Protein AF-A0A2S0UG23-F1 (afdb_monomer_lite)

Radius of gyration: 34.17 Å; chains: 1; bounding box: 35×102×98 Å

Secondary structure (DSSP, 8-state):
----------------PPPPHHHHHHHHHHHHHHHHHHHHHHHHTT-EEEETTEEEEHHHHHHHHHHHHHHHHHHHH-SSHHHHHHHHH---HHHHHHHHHHHHT--EEETTEEEPPPP-HHHHHHHHHHHHT---HHHHHHHHHHHHHHHHHHHH---HHHHHHHHHHTT----PPPP-

Structure (mmCIF, N/CA/C/O backbone):
data_AF-A0A2S0UG23-F1
#
_entry.id   AF-A0A2S0UG23-F1
#
loop_
_atom_site.group_PDB
_atom_site.id
_atom_site.type_symbol
_atom_site.label_atom_id
_atom_site.label_alt_id
_atom_site.label_comp_id
_atom_site.label_asym_id
_atom_site.label_entity_id
_atom_site.label_seq_id
_atom_site.pdbx_PDB_ins_code
_atom_site.Cartn_x
_atom_site.Cartn_y
_atom_site.Cartn_z
_atom_site.occupancy
_atom_site.B_iso_or_equiv
_atom_site.auth_seq_id
_atom_site.auth_comp_id
_atom_site.auth_asym_id
_atom_site.auth_atom_id
_atom_site.pdbx_PDB_model_num
ATOM 1 N N . MET A 1 1 ? -10.805 82.484 -84.344 1.00 37.50 1 MET A N 1
ATOM 2 C CA . MET A 1 1 ? -11.145 83.721 -83.612 1.00 37.50 1 MET A CA 1
ATOM 3 C C . MET A 1 1 ? -11.345 83.380 -82.138 1.00 37.50 1 MET A C 1
ATOM 5 O O . MET A 1 1 ? -12.128 82.493 -81.856 1.00 37.50 1 MET A O 1
ATOM 9 N N . VAL A 1 2 ? -10.531 84.026 -81.294 1.00 43.53 2 VAL A N 1
ATOM 10 C CA . VAL A 1 2 ? -10.588 84.397 -79.854 1.00 43.53 2 VAL A CA 1
ATOM 11 C C . VAL A 1 2 ? -11.448 83.624 -78.823 1.00 43.53 2 VAL A C 1
ATOM 13 O O . VAL A 1 2 ? -12.619 83.350 -79.046 1.00 43.53 2 VAL A O 1
ATOM 16 N N . ALA A 1 3 ? -10.848 83.529 -77.620 1.00 39.12 3 ALA A N 1
ATOM 17 C CA . ALA A 1 3 ? -11.392 83.322 -76.262 1.00 39.12 3 ALA A CA 1
ATOM 18 C C . ALA A 1 3 ? -11.469 81.859 -75.786 1.00 39.12 3 ALA A C 1
ATOM 20 O O . ALA A 1 3 ? -11.924 80.987 -76.503 1.00 39.12 3 ALA A O 1
ATOM 21 N N . GLY A 1 4 ? -11.060 81.494 -74.572 1.00 35.97 4 GLY A N 1
ATOM 22 C CA . GLY A 1 4 ? -10.598 82.256 -73.418 1.00 35.97 4 GLY A CA 1
ATOM 23 C C . GLY A 1 4 ? -10.419 81.281 -72.247 1.00 35.97 4 GLY A C 1
ATOM 24 O O . GLY A 1 4 ? -11.131 80.284 -72.142 1.00 35.97 4 GLY A O 1
ATOM 25 N N . ALA A 1 5 ? -9.439 81.549 -71.389 1.00 48.81 5 ALA A N 1
ATOM 26 C CA . ALA A 1 5 ? -9.179 80.778 -70.181 1.00 48.81 5 ALA A CA 1
ATOM 27 C C . ALA A 1 5 ? -10.335 80.898 -69.173 1.00 48.81 5 ALA A C 1
ATOM 29 O O . ALA A 1 5 ? -10.818 82.001 -68.921 1.00 48.81 5 ALA A O 1
ATOM 30 N N . LYS A 1 6 ? -10.700 79.792 -68.513 1.00 46.09 6 LYS A N 1
ATOM 31 C CA . LYS A 1 6 ? -11.277 79.822 -67.163 1.00 46.09 6 LYS A CA 1
ATOM 32 C C . LYS A 1 6 ? -10.711 78.672 -66.341 1.00 46.09 6 LYS A C 1
ATOM 34 O O . LYS A 1 6 ? -10.940 77.505 -66.640 1.00 46.09 6 LYS A O 1
ATOM 39 N N . GLY A 1 7 ? -9.951 79.041 -65.314 1.00 44.19 7 GLY A N 1
ATOM 40 C CA . GLY A 1 7 ? -9.550 78.136 -64.251 1.00 44.19 7 GLY A CA 1
ATOM 41 C C . GLY A 1 7 ? -10.741 77.742 -63.380 1.00 44.19 7 GLY A C 1
ATOM 42 O O . GLY A 1 7 ? -11.703 78.497 -63.234 1.00 44.19 7 GLY A O 1
ATOM 43 N N . ALA A 1 8 ? -10.635 76.569 -62.768 1.00 46.31 8 ALA A N 1
ATOM 44 C CA . ALA A 1 8 ? -11.415 76.192 -61.602 1.00 46.31 8 ALA A CA 1
ATOM 45 C C . ALA A 1 8 ? -10.457 75.605 -60.562 1.00 46.31 8 ALA A C 1
ATOM 47 O O . ALA A 1 8 ? -9.593 74.786 -60.876 1.00 46.31 8 ALA A O 1
ATOM 48 N N . LEU A 1 9 ? -10.589 76.112 -59.339 1.00 45.25 9 LEU A N 1
ATOM 49 C CA . LEU A 1 9 ? -9.734 75.849 -58.195 1.00 45.25 9 LEU A CA 1
ATOM 50 C C . LEU A 1 9 ? -9.718 74.362 -57.807 1.00 45.25 9 LEU A C 1
ATOM 52 O O . LEU A 1 9 ? -10.754 73.706 -57.704 1.00 45.25 9 LEU A O 1
ATOM 56 N N . SER A 1 10 ? -8.509 73.890 -57.509 1.00 42.16 10 SER A N 1
ATOM 57 C CA . SER A 1 10 ? -8.207 72.668 -56.767 1.00 42.16 10 SER A CA 1
ATOM 58 C C . SER A 1 10 ? -8.986 72.619 -55.445 1.00 42.16 10 SER A C 1
ATOM 60 O O . SER A 1 10 ? -8.821 73.489 -54.590 1.00 42.16 10 SER A O 1
ATOM 62 N N . LYS A 1 11 ? -9.815 71.584 -55.256 1.00 52.59 11 LYS A N 1
ATOM 63 C CA . LYS A 1 11 ? -10.231 71.150 -53.917 1.00 52.59 11 LYS A CA 1
ATOM 64 C C . LYS A 1 11 ? -9.081 70.330 -53.343 1.00 52.59 11 LYS A C 1
ATOM 66 O O . LYS A 1 11 ? -8.855 69.198 -53.768 1.00 52.59 11 LYS A O 1
ATOM 71 N N . THR A 1 12 ? -8.347 70.898 -52.395 1.00 41.31 12 THR A N 1
ATOM 72 C CA . THR A 1 12 ? -7.346 70.171 -51.617 1.00 41.31 12 THR A CA 1
ATOM 73 C C . THR A 1 12 ? -8.043 69.057 -50.835 1.00 41.31 12 THR A C 1
ATOM 75 O O . THR A 1 12 ? -8.782 69.295 -49.884 1.00 41.31 12 THR A O 1
ATOM 78 N N . LYS A 1 13 ? -7.838 67.809 -51.260 1.00 52.62 13 LYS A N 1
ATOM 79 C CA . LYS A 1 13 ? -8.153 66.637 -50.444 1.00 52.62 13 LYS A CA 1
ATOM 80 C C . LYS A 1 13 ? -7.092 66.605 -49.345 1.00 52.62 13 LYS A C 1
ATOM 82 O O . LYS A 1 13 ? -5.919 66.398 -49.650 1.00 52.62 13 LYS A O 1
ATOM 87 N N . THR A 1 14 ? -7.473 66.886 -48.100 1.00 41.06 14 THR A N 1
ATOM 88 C CA . THR A 1 14 ? -6.572 66.770 -46.947 1.00 41.06 14 THR A CA 1
ATOM 89 C C . THR A 1 14 ? -5.946 65.372 -46.965 1.00 41.06 14 THR A C 1
ATOM 91 O O . THR A 1 14 ? -6.698 64.394 -47.046 1.00 41.06 14 THR A O 1
ATOM 94 N N . PRO A 1 15 ? -4.609 65.228 -46.940 1.00 45.78 15 PRO A N 1
ATOM 95 C CA . PRO A 1 15 ? -3.997 63.913 -46.879 1.00 45.78 15 PRO A CA 1
ATOM 96 C C . PRO A 1 15 ? -4.342 63.311 -45.519 1.00 45.78 15 PRO A C 1
ATOM 98 O O . PRO A 1 15 ? -4.006 63.883 -44.482 1.00 45.78 15 PRO A O 1
ATOM 101 N N . VAL A 1 16 ? -5.024 62.167 -45.510 1.00 57.91 16 VAL A N 1
ATOM 102 C CA . VAL A 1 16 ? -5.071 61.328 -44.312 1.00 57.91 16 VAL A CA 1
ATOM 103 C C . VAL A 1 16 ? -3.640 60.833 -44.124 1.00 57.91 16 VAL A C 1
ATOM 105 O O . VAL A 1 16 ? -3.148 60.057 -44.943 1.00 57.91 16 VAL A O 1
ATOM 108 N N . LEU A 1 17 ? -2.943 61.369 -43.120 1.00 47.09 17 LEU A N 1
ATOM 109 C CA . LEU A 1 17 ? -1.580 60.960 -42.794 1.00 47.09 17 LEU A CA 1
ATOM 110 C C . LEU A 1 17 ? -1.561 59.436 -42.584 1.00 47.09 17 LEU A C 1
ATOM 112 O O . LEU A 1 17 ? -2.434 58.920 -41.877 1.00 47.09 17 LEU A O 1
ATOM 116 N N . PRO A 1 18 ? -0.618 58.699 -43.200 1.00 54.84 18 PRO A N 1
ATOM 117 C CA . PRO A 1 18 ? -0.489 57.273 -42.941 1.00 54.84 18 PRO A CA 1
ATOM 118 C C . PRO A 1 18 ? -0.241 57.082 -41.445 1.00 54.84 18 PRO A C 1
ATOM 120 O O . PRO A 1 18 ? 0.578 57.791 -40.857 1.00 54.84 18 PRO A O 1
ATOM 123 N N . LYS A 1 19 ? -0.987 56.158 -40.827 1.00 57.62 19 LYS A N 1
ATOM 124 C CA . LYS A 1 19 ? -0.859 55.858 -39.396 1.00 57.62 19 LYS A CA 1
ATOM 125 C C . LYS A 1 19 ? 0.611 55.633 -39.051 1.00 57.62 19 LYS A C 1
ATOM 127 O O . LYS A 1 19 ? 1.320 54.942 -39.787 1.00 57.62 19 LYS A O 1
ATOM 132 N N . ASN A 1 20 ? 1.061 56.234 -37.951 1.00 48.69 20 ASN A N 1
ATOM 133 C CA . ASN A 1 20 ? 2.463 56.198 -37.559 1.00 48.69 20 ASN A CA 1
ATOM 134 C C . ASN A 1 20 ? 2.918 54.731 -37.401 1.00 48.69 20 ASN A C 1
ATOM 136 O O . ASN A 1 20 ? 2.211 53.951 -36.759 1.00 48.69 20 ASN A O 1
ATOM 140 N N . PRO A 1 21 ? 4.094 54.327 -37.917 1.00 53.09 21 PRO A N 1
ATOM 141 C CA . PRO A 1 21 ? 4.558 52.933 -37.864 1.00 53.09 21 PRO A CA 1
ATOM 142 C C . PRO A 1 21 ? 4.626 52.346 -36.445 1.00 53.09 21 PRO A C 1
ATOM 144 O O . PRO A 1 21 ? 4.513 51.137 -36.266 1.00 53.09 21 PRO A O 1
ATOM 147 N N . VAL A 1 22 ? 4.800 53.203 -35.434 1.00 52.19 22 VAL A N 1
ATOM 148 C CA . VAL A 1 22 ? 4.785 52.835 -34.008 1.00 52.19 22 VAL A CA 1
ATOM 149 C C . VAL A 1 22 ? 3.375 52.458 -33.540 1.00 52.19 22 VAL A C 1
ATOM 151 O O . VAL A 1 22 ? 3.206 51.481 -32.818 1.00 52.19 22 VAL A O 1
ATOM 154 N N . GLU A 1 23 ? 2.356 53.179 -34.005 1.00 50.16 23 GLU A N 1
ATOM 155 C CA . GLU A 1 23 ? 0.950 52.970 -33.645 1.00 50.16 23 GLU A CA 1
ATOM 156 C C . GLU A 1 23 ? 0.399 51.683 -34.277 1.00 50.16 23 GLU A C 1
ATOM 158 O O . GLU A 1 23 ? -0.314 50.926 -33.621 1.00 50.16 23 GLU A O 1
ATOM 163 N N . VAL A 1 24 ? 0.818 51.380 -35.515 1.00 54.06 24 VAL A N 1
ATOM 164 C CA . VAL A 1 24 ? 0.498 50.125 -36.223 1.00 54.06 24 VAL A CA 1
ATOM 165 C C . VAL A 1 24 ? 1.155 48.914 -35.547 1.00 54.06 24 VAL A C 1
ATOM 167 O O . VAL A 1 24 ? 0.521 47.873 -35.390 1.00 54.06 24 VAL A O 1
ATOM 170 N N . LYS A 1 25 ? 2.409 49.044 -35.087 1.00 55.38 25 LYS A N 1
ATOM 171 C CA . LYS A 1 25 ? 3.099 47.976 -34.341 1.00 55.38 25 LYS A CA 1
ATOM 172 C C . LYS A 1 25 ? 2.454 47.703 -32.981 1.00 55.38 25 LYS A C 1
ATOM 174 O O . LYS A 1 25 ? 2.335 46.541 -32.605 1.00 55.38 25 LYS A O 1
ATOM 179 N N . ALA A 1 26 ? 2.004 48.743 -32.277 1.00 57.19 26 ALA A N 1
ATOM 180 C CA . ALA A 1 26 ? 1.310 48.597 -30.999 1.00 57.19 26 ALA A CA 1
ATOM 181 C C . ALA A 1 26 ? -0.048 47.881 -31.146 1.00 57.19 26 ALA A C 1
ATOM 183 O O . ALA A 1 26 ? -0.367 47.017 -30.336 1.00 57.19 26 ALA A O 1
ATOM 184 N N . THR A 1 27 ? -0.808 48.166 -32.213 1.00 60.62 27 THR A N 1
ATOM 185 C CA . THR A 1 27 ? -2.095 47.485 -32.481 1.00 60.62 27 THR A CA 1
ATOM 186 C C . THR A 1 27 ? -1.924 46.037 -32.935 1.00 60.62 27 THR A C 1
ATOM 188 O O . THR A 1 27 ? -2.749 45.185 -32.618 1.00 60.62 27 THR A O 1
ATOM 191 N N . GLN A 1 28 ? -0.858 45.732 -33.678 1.00 64.69 28 GLN A N 1
ATOM 192 C CA . GLN A 1 28 ? -0.552 44.352 -34.054 1.00 64.69 28 GLN A CA 1
ATOM 193 C C . GLN A 1 28 ? -0.133 43.525 -32.829 1.00 64.69 28 GLN A C 1
ATOM 195 O O . GLN A 1 28 ? -0.544 42.377 -32.701 1.00 64.69 28 GLN A O 1
ATOM 200 N N . ALA A 1 29 ? 0.648 44.118 -31.920 1.00 66.62 29 ALA A N 1
ATOM 201 C CA . ALA A 1 29 ? 1.071 43.469 -30.685 1.00 66.62 29 ALA A CA 1
ATOM 202 C C . ALA A 1 29 ? -0.103 43.205 -29.729 1.00 66.62 29 ALA A C 1
ATOM 204 O O . ALA A 1 29 ? -0.173 42.113 -29.179 1.00 66.62 29 ALA A O 1
ATOM 205 N N . SER A 1 30 ? -1.047 44.144 -29.576 1.00 69.56 30 SER A N 1
ATOM 206 C CA . SER A 1 30 ? -2.228 43.927 -28.724 1.00 69.56 30 SER A CA 1
ATOM 207 C C . SER A 1 30 ? -3.108 42.797 -29.252 1.00 69.56 30 SER A C 1
ATOM 209 O O . SER A 1 30 ? -3.503 41.927 -28.495 1.00 69.56 30 SER A O 1
ATOM 211 N N . LYS A 1 31 ? -3.321 42.735 -30.571 1.00 74.06 31 LYS A N 1
ATOM 212 C CA . LYS A 1 31 ? -4.104 41.657 -31.182 1.00 74.06 31 LYS A CA 1
ATOM 213 C C . LYS A 1 31 ? -3.449 40.281 -31.009 1.00 74.06 31 LYS A C 1
ATOM 215 O O . LYS A 1 31 ? -4.144 39.289 -30.834 1.00 74.06 31 LYS A O 1
ATOM 220 N N . ILE A 1 32 ? -2.115 40.222 -31.058 1.00 73.56 32 ILE A N 1
ATOM 221 C CA . ILE A 1 32 ? -1.369 38.988 -30.779 1.00 73.56 32 ILE A CA 1
ATOM 222 C C . ILE A 1 32 ? -1.508 38.600 -29.303 1.00 73.56 32 ILE A C 1
ATOM 224 O O . ILE A 1 32 ? -1.633 37.417 -29.020 1.00 73.56 32 ILE A O 1
ATOM 228 N N . LEU A 1 33 ? -1.503 39.563 -28.377 1.00 71.94 33 LEU A N 1
ATOM 229 C CA . LEU A 1 33 ? -1.715 39.291 -26.953 1.00 71.94 33 LEU A CA 1
ATOM 230 C C . LEU A 1 33 ? -3.126 38.758 -26.690 1.00 71.94 33 LEU A C 1
ATOM 232 O O . LEU A 1 33 ? -3.239 37.719 -26.052 1.00 71.94 33 LEU A O 1
ATOM 236 N N . ASP A 1 34 ? -4.158 39.369 -27.275 1.00 75.00 34 ASP A N 1
ATOM 237 C CA . ASP A 1 34 ? -5.544 38.896 -27.154 1.00 75.00 34 ASP A CA 1
ATOM 238 C C . ASP A 1 34 ? -5.704 37.470 -27.733 1.00 75.00 34 ASP A C 1
ATOM 240 O O . ASP A 1 34 ? -6.326 36.603 -27.123 1.00 75.00 34 ASP A O 1
ATOM 244 N N . GLU A 1 35 ? -5.091 37.181 -28.892 1.00 74.00 35 GLU A N 1
ATOM 245 C CA . GLU A 1 35 ? -5.096 35.835 -29.495 1.00 74.00 35 GLU A CA 1
ATOM 246 C C . GLU A 1 35 ? -4.289 34.808 -28.677 1.00 74.00 35 GLU A C 1
ATOM 248 O O . GLU A 1 35 ? -4.583 33.611 -28.727 1.00 74.00 35 GLU A O 1
ATOM 253 N N . VAL A 1 36 ? -3.255 35.242 -27.950 1.00 71.62 36 VAL A N 1
ATOM 254 C CA . VAL A 1 36 ? -2.468 34.383 -27.052 1.00 71.62 36 VAL A CA 1
ATOM 255 C C . VAL A 1 36 ? -3.229 34.122 -25.755 1.00 71.62 36 VAL A C 1
ATOM 257 O O . VAL A 1 36 ? -3.257 32.972 -25.326 1.00 71.62 36 VAL A O 1
ATOM 260 N N . GLU A 1 37 ? -3.893 35.122 -25.175 1.00 72.88 37 GLU A N 1
ATOM 261 C CA . GLU A 1 37 ? -4.755 34.958 -23.997 1.00 72.88 37 GLU A CA 1
ATOM 262 C C . GLU A 1 37 ? -5.935 34.022 -24.300 1.00 72.88 37 GLU A C 1
ATOM 264 O O . GLU A 1 37 ? -6.132 33.054 -23.568 1.00 72.88 37 GLU A O 1
ATOM 269 N N . GLU A 1 38 ? -6.620 34.182 -25.442 1.00 66.75 38 GLU A N 1
ATOM 270 C CA . GLU A 1 38 ? -7.701 33.265 -25.858 1.00 66.75 38 GLU A CA 1
ATOM 271 C C . GLU A 1 38 ? -7.193 31.819 -26.052 1.00 66.75 38 GLU A C 1
ATOM 273 O O . GLU A 1 38 ? -7.898 30.838 -25.793 1.00 66.75 38 GLU A O 1
ATOM 278 N N . ARG A 1 39 ? -5.948 31.655 -26.521 1.00 66.25 39 ARG A N 1
ATOM 279 C CA . ARG A 1 39 ? -5.317 30.335 -26.668 1.00 66.25 39 ARG A CA 1
ATOM 280 C C . ARG A 1 39 ? -4.906 29.738 -25.326 1.00 66.25 39 ARG A C 1
ATOM 282 O O . ARG A 1 39 ? -5.047 28.529 -25.175 1.00 66.25 39 ARG A O 1
ATOM 289 N N . ILE A 1 40 ? -4.416 30.542 -24.384 1.00 60.62 40 ILE A N 1
ATOM 290 C CA . ILE A 1 40 ? -4.075 30.100 -23.026 1.00 60.62 40 ILE A CA 1
ATOM 291 C C . ILE A 1 40 ? -5.343 29.650 -22.293 1.00 60.62 40 ILE A C 1
ATOM 293 O O . ILE A 1 40 ? -5.366 28.526 -21.799 1.00 60.62 40 ILE A O 1
ATOM 297 N N . GLU A 1 41 ? -6.434 30.422 -22.346 1.00 58.44 41 GLU A N 1
ATOM 298 C CA . GLU A 1 41 ? -7.729 30.015 -21.775 1.00 58.44 41 GLU A CA 1
ATOM 299 C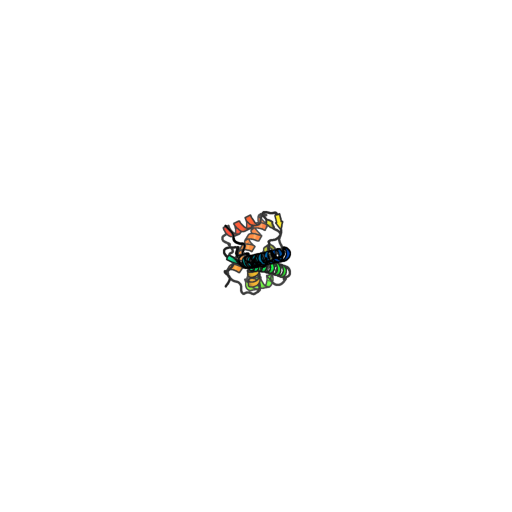 C . GLU A 1 41 ? -8.252 28.703 -22.393 1.00 58.44 41 GLU A C 1
ATOM 301 O O . GLU A 1 41 ? -8.759 27.825 -21.692 1.00 58.44 41 GLU A O 1
ATOM 306 N N . LYS A 1 42 ? -8.079 28.504 -23.710 1.00 54.47 42 LYS A N 1
ATOM 307 C CA . LYS A 1 42 ? -8.424 27.232 -24.377 1.00 54.47 42 LYS A CA 1
ATOM 308 C C . LYS A 1 42 ? -7.559 26.053 -23.928 1.00 54.47 42 LYS A C 1
ATOM 310 O O . LYS A 1 42 ? -8.044 24.921 -23.935 1.00 54.47 42 LYS A O 1
ATOM 315 N N . VAL A 1 43 ? -6.297 26.283 -23.570 1.00 54.31 43 VAL A N 1
ATOM 316 C CA . VAL A 1 43 ? -5.381 25.237 -23.083 1.00 54.31 43 VAL A CA 1
ATOM 317 C C . VAL A 1 43 ? -5.698 24.873 -21.631 1.00 54.31 43 VAL A C 1
ATOM 319 O O . VAL A 1 43 ? -5.734 23.687 -21.306 1.00 54.31 43 VAL A O 1
ATOM 322 N N . GLU A 1 44 ? -6.023 25.854 -20.786 1.00 53.09 44 GLU A N 1
ATOM 323 C CA . GLU A 1 44 ? -6.422 25.633 -19.387 1.00 53.09 44 GLU A CA 1
ATOM 324 C C . GLU A 1 44 ? -7.744 24.846 -19.259 1.00 53.09 44 GLU A C 1
ATOM 326 O O . GLU A 1 44 ? -7.962 24.158 -18.264 1.00 53.09 44 GLU A O 1
ATOM 331 N N . GLY A 1 45 ? -8.600 24.860 -20.290 1.00 48.94 45 GLY A N 1
ATOM 332 C CA . GLY A 1 45 ? -9.897 24.171 -20.296 1.00 48.94 45 GLY A CA 1
ATOM 333 C C . GLY A 1 45 ? -9.971 22.786 -20.962 1.00 48.94 45 GLY A C 1
ATOM 334 O O . GLY A 1 45 ? -11.071 22.235 -21.031 1.00 48.94 45 GLY A O 1
ATOM 335 N N . THR A 1 46 ? -8.885 22.214 -21.505 1.00 50.88 46 THR A N 1
ATOM 336 C CA . THR A 1 46 ? -9.002 21.057 -22.437 1.00 50.88 46 THR A CA 1
ATOM 337 C C . THR A 1 46 ? -8.145 19.823 -22.140 1.00 50.88 46 THR A C 1
ATOM 339 O O . THR A 1 46 ? -8.287 18.808 -22.825 1.00 50.88 46 THR A O 1
ATOM 342 N N . GLY A 1 47 ? -7.307 19.835 -21.105 1.00 56.84 47 GLY A N 1
ATOM 343 C CA . GLY A 1 47 ? -6.503 18.668 -20.737 1.00 56.84 47 GLY A CA 1
ATOM 344 C C . GLY A 1 47 ? -7.296 17.652 -19.918 1.00 56.84 47 GLY A C 1
ATOM 345 O O . GLY A 1 47 ? -7.286 17.715 -18.691 1.00 56.84 47 GLY A O 1
ATOM 346 N N . LYS A 1 48 ? -7.978 16.717 -20.577 1.00 49.69 48 LYS A N 1
ATOM 347 C CA . LYS A 1 48 ? -8.530 15.522 -19.932 1.00 49.69 48 LYS A CA 1
ATOM 348 C C . LYS A 1 48 ? -7.511 14.379 -20.035 1.00 49.69 48 LYS A C 1
ATOM 350 O O . LYS A 1 48 ? -7.085 14.032 -21.133 1.00 49.69 48 LYS A O 1
ATOM 355 N N . VAL A 1 49 ? -7.074 13.838 -18.902 1.00 64.44 49 VAL A N 1
ATOM 356 C CA . VAL A 1 49 ? -6.130 12.720 -18.789 1.00 64.44 49 VAL A CA 1
ATOM 357 C C . VAL A 1 49 ? -6.925 11.443 -18.558 1.00 64.44 49 VAL A C 1
ATOM 359 O O . VAL A 1 49 ? -7.754 11.379 -17.650 1.00 64.44 49 VAL A O 1
ATOM 362 N N . GLN A 1 50 ? -6.666 10.423 -19.375 1.00 49.34 50 GLN A N 1
ATOM 363 C CA . GLN A 1 50 ? -7.267 9.110 -19.187 1.00 49.34 50 GLN A CA 1
ATOM 364 C C . GLN A 1 50 ? -6.373 8.243 -18.290 1.00 49.34 50 GLN A C 1
ATOM 366 O O . GLN A 1 50 ? -5.274 7.871 -18.699 1.00 49.34 50 GLN A O 1
ATOM 371 N N . THR A 1 51 ? -6.844 7.880 -17.096 1.00 49.28 51 THR A N 1
ATOM 372 C CA . THR A 1 51 ? -6.120 7.005 -16.151 1.00 49.28 51 THR A CA 1
ATOM 373 C C . THR A 1 51 ? -7.017 5.853 -15.718 1.00 49.28 51 THR A C 1
ATOM 375 O O . THR A 1 51 ? -8.106 6.093 -15.204 1.00 49.28 51 THR A O 1
ATOM 378 N N . GLY A 1 52 ? -6.608 4.600 -15.948 1.00 48.50 52 GLY A N 1
ATOM 379 C CA . GLY A 1 52 ? -7.342 3.427 -15.440 1.00 48.50 52 GLY A CA 1
ATOM 380 C C . GLY A 1 52 ? -8.823 3.344 -15.856 1.00 48.50 52 GLY A C 1
ATOM 381 O O . GLY A 1 52 ? -9.622 2.750 -15.143 1.00 48.50 52 GLY A O 1
ATOM 382 N N . GLY A 1 53 ? -9.209 3.963 -16.981 1.00 51.50 53 GLY A N 1
ATOM 383 C CA . GLY A 1 53 ? -10.602 4.038 -17.451 1.00 51.50 53 GLY A CA 1
ATOM 384 C C . GLY A 1 53 ? -11.384 5.289 -17.023 1.00 51.50 53 GLY A C 1
ATOM 385 O O . GLY A 1 53 ? -12.557 5.404 -17.366 1.00 51.50 53 GLY A O 1
ATOM 386 N N . ARG A 1 54 ? -10.752 6.236 -16.320 1.00 64.94 54 ARG A N 1
ATOM 387 C CA . ARG A 1 54 ? -11.348 7.508 -15.874 1.00 64.94 54 ARG A CA 1
ATOM 388 C C . ARG A 1 54 ? -10.832 8.675 -16.697 1.00 64.94 54 ARG A C 1
ATOM 390 O O . ARG A 1 54 ? -9.706 8.626 -17.176 1.00 64.94 54 ARG A O 1
ATOM 397 N N . GLU A 1 55 ? -11.643 9.718 -16.819 1.00 74.00 55 GLU A N 1
ATOM 398 C CA . GLU A 1 55 ? -11.281 10.969 -17.481 1.00 74.00 55 GLU A CA 1
ATOM 399 C C . GLU A 1 55 ? -11.164 12.078 -16.423 1.00 74.00 55 GLU A C 1
ATOM 401 O O . GLU A 1 55 ? -12.173 12.567 -15.920 1.00 74.00 55 GLU A O 1
ATOM 406 N N . LEU A 1 56 ? -9.934 12.440 -16.056 1.00 75.69 56 LEU A N 1
ATOM 407 C CA . LEU A 1 56 ? -9.632 13.473 -15.057 1.00 75.69 56 LEU A CA 1
ATOM 408 C C . LEU A 1 56 ? -9.183 14.760 -15.738 1.00 75.69 56 LEU A C 1
ATOM 410 O O . LEU A 1 56 ? -8.592 14.712 -16.811 1.00 75.69 56 LEU A O 1
ATOM 414 N N . SER A 1 57 ? -9.383 15.917 -15.110 1.00 84.44 57 SER A N 1
ATOM 415 C CA . SER A 1 57 ? -8.629 17.106 -15.535 1.00 84.44 57 SER A CA 1
ATOM 416 C C . SER A 1 57 ? -7.138 16.946 -15.200 1.00 84.44 57 SER A C 1
ATOM 418 O O . SER A 1 57 ? -6.787 16.251 -14.245 1.00 84.44 57 SER A O 1
ATOM 420 N N . VAL A 1 58 ? -6.249 17.600 -15.956 1.00 79.62 58 VAL A N 1
ATOM 421 C CA . VAL A 1 58 ? -4.804 17.634 -15.641 1.00 79.62 58 VAL A CA 1
ATOM 422 C C . VAL A 1 58 ? -4.556 18.135 -14.215 1.00 79.62 58 VAL A C 1
ATOM 424 O O . VAL A 1 58 ? -3.769 17.533 -13.491 1.00 79.62 58 VAL A O 1
ATOM 427 N N . GLU A 1 59 ? -5.251 19.191 -13.793 1.00 85.25 59 GLU A N 1
ATOM 428 C CA . GLU A 1 59 ? -5.126 19.757 -12.443 1.00 85.25 59 GLU A CA 1
ATOM 429 C C . GLU A 1 59 ? -5.507 18.739 -11.361 1.00 85.25 59 GLU A C 1
ATOM 431 O O . GLU A 1 59 ? -4.786 18.537 -10.386 1.00 85.25 59 GLU A O 1
ATOM 436 N N . GLU A 1 60 ? -6.626 18.040 -11.549 1.00 85.44 60 GLU A N 1
ATOM 437 C CA . GLU A 1 60 ? -7.061 17.008 -10.614 1.00 85.44 60 GLU A CA 1
ATOM 438 C C . GLU A 1 60 ? -6.076 15.838 -10.553 1.00 85.44 60 GLU A C 1
ATOM 440 O O . GLU A 1 60 ? -5.785 15.335 -9.468 1.00 85.44 60 GLU A O 1
ATOM 445 N N . TYR A 1 61 ? -5.532 15.431 -11.699 1.00 84.81 61 TYR A N 1
ATOM 446 C CA . TYR A 1 61 ? -4.513 14.392 -11.764 1.00 84.81 61 TYR A CA 1
ATOM 447 C C . TYR A 1 61 ? -3.253 14.782 -10.979 1.00 84.81 61 TYR A C 1
ATOM 449 O O . TYR A 1 61 ? -2.808 14.018 -10.122 1.00 84.81 61 TYR A O 1
ATOM 457 N N . LEU A 1 62 ? -2.722 15.990 -11.196 1.00 88.25 62 LEU A N 1
ATOM 458 C CA . LEU A 1 62 ? -1.554 16.493 -10.463 1.00 88.25 62 LEU A CA 1
ATOM 459 C C . LEU A 1 62 ? -1.823 16.566 -8.957 1.00 88.25 62 LEU A C 1
ATOM 461 O O . LEU A 1 62 ? -1.021 16.092 -8.155 1.00 88.25 62 LEU A O 1
ATOM 465 N N . LYS A 1 63 ? -3.002 17.054 -8.565 1.00 90.94 63 LYS A N 1
ATOM 466 C CA . LYS A 1 63 ? -3.409 17.095 -7.159 1.00 90.94 63 LYS A CA 1
ATOM 467 C C . LYS A 1 63 ? -3.479 15.703 -6.526 1.00 90.94 63 LYS A C 1
ATOM 469 O O . LYS A 1 63 ? -3.128 15.550 -5.353 1.00 90.94 63 LYS A O 1
ATOM 474 N N . ARG A 1 64 ? -3.945 14.685 -7.260 1.00 91.88 64 ARG A N 1
ATOM 475 C CA . ARG A 1 64 ? -3.982 13.294 -6.776 1.00 91.88 64 ARG A CA 1
ATOM 476 C C . ARG A 1 64 ? -2.575 12.739 -6.561 1.00 91.88 64 ARG A C 1
ATOM 478 O O . ARG A 1 64 ? -2.372 12.088 -5.540 1.00 91.88 64 ARG A O 1
ATOM 485 N N . LEU A 1 65 ? -1.620 13.044 -7.444 1.00 90.25 65 LEU A N 1
ATOM 486 C CA . LEU A 1 65 ? -0.211 12.664 -7.267 1.00 90.25 65 LEU A CA 1
ATOM 487 C C . LEU A 1 65 ? 0.379 13.275 -5.990 1.00 90.25 65 LEU A C 1
ATOM 489 O O . LEU A 1 65 ? 0.831 12.537 -5.115 1.00 90.25 65 LEU A O 1
ATOM 493 N N . ASP A 1 66 ? 0.263 14.597 -5.821 1.00 92.88 66 ASP A N 1
ATOM 494 C CA . ASP A 1 66 ? 0.759 15.294 -4.624 1.00 92.88 66 ASP A CA 1
ATOM 495 C C . ASP A 1 66 ? 0.110 14.753 -3.340 1.00 92.88 66 ASP A C 1
ATOM 497 O O . ASP A 1 66 ? 0.754 14.584 -2.299 1.00 92.88 66 ASP A O 1
ATOM 501 N N . THR A 1 67 ? -1.190 14.451 -3.410 1.00 95.69 67 THR A N 1
ATOM 502 C CA . THR A 1 67 ? -1.932 13.873 -2.285 1.00 95.69 67 THR A CA 1
ATOM 503 C C . THR A 1 67 ? -1.433 12.467 -1.955 1.00 95.69 67 THR A C 1
ATOM 505 O O . THR A 1 67 ? -1.237 12.157 -0.779 1.00 95.69 67 THR A O 1
ATOM 508 N N . ALA A 1 68 ? -1.211 11.619 -2.963 1.00 96.31 68 ALA A N 1
ATOM 509 C CA . ALA A 1 68 ? -0.712 10.261 -2.775 1.00 96.31 68 ALA A CA 1
ATOM 510 C C . ALA A 1 68 ? 0.678 10.268 -2.124 1.00 96.31 68 ALA A C 1
ATOM 512 O O . ALA A 1 68 ? 0.888 9.566 -1.132 1.00 96.31 68 ALA A O 1
ATOM 513 N N . ASP A 1 69 ? 1.588 11.121 -2.601 1.00 97.31 69 ASP A N 1
ATOM 514 C CA . ASP A 1 69 ? 2.931 11.272 -2.033 1.00 97.31 69 ASP A CA 1
ATOM 515 C C . ASP A 1 69 ? 2.881 11.706 -0.562 1.00 97.31 69 ASP A C 1
ATOM 517 O O . ASP A 1 69 ? 3.518 11.092 0.304 1.00 97.31 69 ASP A O 1
ATOM 521 N N . ALA A 1 70 ? 2.066 12.716 -0.243 1.00 98.00 70 ALA A N 1
ATOM 522 C CA . ALA A 1 70 ? 1.886 13.177 1.132 1.00 98.00 70 ALA A CA 1
ATOM 523 C C . ALA A 1 70 ? 1.314 12.075 2.046 1.00 98.00 70 ALA A C 1
ATOM 525 O O . ALA A 1 70 ? 1.755 11.915 3.191 1.00 98.00 70 ALA A O 1
ATOM 526 N N . MET A 1 71 ? 0.357 11.287 1.545 1.00 98.38 71 MET A N 1
ATOM 527 C CA . MET A 1 71 ? -0.229 10.162 2.276 1.00 98.38 71 MET A CA 1
ATOM 528 C C . MET A 1 71 ? 0.799 9.054 2.518 1.00 98.38 71 MET A C 1
ATOM 530 O O . MET A 1 71 ? 0.957 8.627 3.663 1.00 98.38 71 MET A O 1
ATOM 534 N N . TYR A 1 72 ? 1.561 8.649 1.499 1.00 98.31 72 TYR A N 1
ATOM 535 C CA . TYR A 1 72 ? 2.620 7.643 1.628 1.00 98.31 72 TYR A CA 1
ATOM 536 C C . TYR A 1 72 ? 3.668 8.064 2.666 1.00 98.31 72 TYR A C 1
ATOM 538 O O . TYR A 1 72 ? 4.037 7.273 3.537 1.00 98.31 72 TYR A O 1
ATOM 546 N N . GLU A 1 73 ? 4.099 9.327 2.644 1.00 98.12 73 GLU A N 1
ATOM 547 C CA . GLU A 1 73 ? 5.006 9.873 3.658 1.00 98.12 73 GLU A CA 1
ATOM 548 C C . GLU A 1 73 ? 4.414 9.833 5.071 1.00 98.12 73 GLU A C 1
ATOM 550 O O . GLU A 1 73 ? 5.125 9.545 6.039 1.00 98.12 73 GLU A O 1
ATOM 555 N N . SER A 1 74 ? 3.111 10.084 5.213 1.00 98.25 74 SER A N 1
ATOM 556 C CA . SER A 1 74 ? 2.430 9.969 6.504 1.00 98.25 74 SER A CA 1
ATOM 557 C C . SER A 1 74 ? 2.374 8.517 7.000 1.00 98.25 74 SER A C 1
ATOM 559 O O . SER A 1 74 ? 2.669 8.254 8.168 1.00 98.25 74 SER A O 1
ATOM 561 N N . PHE A 1 75 ? 2.101 7.551 6.118 1.00 98.19 75 PHE A N 1
ATOM 562 C CA . PHE A 1 75 ? 2.021 6.131 6.470 1.00 98.19 75 PHE A CA 1
ATOM 563 C C . PHE A 1 75 ? 3.386 5.567 6.853 1.00 98.19 75 PHE A C 1
ATOM 565 O O . PHE A 1 75 ? 3.500 4.822 7.828 1.00 98.19 75 PHE A O 1
ATOM 572 N N . ARG A 1 76 ? 4.452 5.998 6.168 1.00 98.19 76 ARG A N 1
ATOM 573 C CA . ARG A 1 76 ? 5.834 5.652 6.530 1.00 98.19 76 ARG A CA 1
ATOM 574 C C . ARG A 1 76 ? 6.218 6.138 7.931 1.00 98.19 76 ARG A C 1
ATOM 576 O O . ARG A 1 76 ? 7.003 5.485 8.612 1.00 98.19 76 ARG A O 1
ATOM 583 N N . LYS A 1 77 ? 5.664 7.267 8.378 1.00 98.06 77 LYS A N 1
ATOM 584 C CA . LYS A 1 77 ? 5.906 7.832 9.719 1.00 98.06 77 LYS A CA 1
ATOM 585 C C . LYS A 1 77 ? 4.972 7.26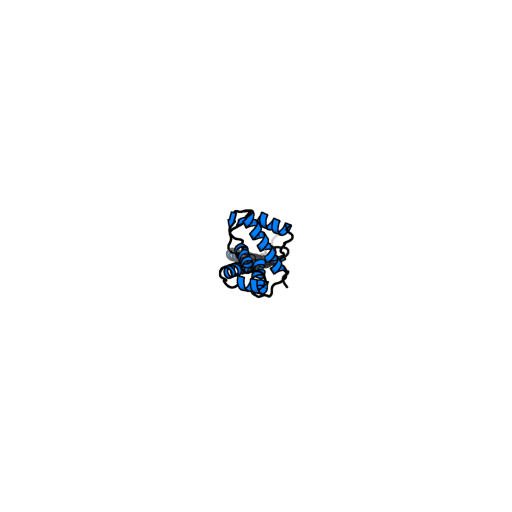0 10.786 1.00 98.06 77 LYS A C 1
ATOM 587 O O . LYS A 1 77 ? 5.284 7.348 11.971 1.00 98.06 77 LYS A O 1
ATOM 592 N N . SER A 1 78 ? 3.836 6.692 10.383 1.00 95.81 78 SER A N 1
ATOM 593 C CA . SER A 1 78 ? 2.850 6.125 11.301 1.00 95.81 78 SER A CA 1
ATOM 594 C C . SER A 1 78 ? 3.381 4.870 11.994 1.00 95.81 78 SER A C 1
ATOM 596 O O . SER A 1 78 ? 3.953 3.984 11.359 1.00 95.81 78 SER A O 1
ATOM 598 N N . ASN A 1 79 ? 3.146 4.778 13.301 1.00 92.31 79 ASN A N 1
ATOM 599 C CA . ASN A 1 79 ? 3.443 3.615 14.142 1.00 92.31 79 ASN A CA 1
ATOM 600 C C . ASN A 1 79 ? 2.176 2.947 14.710 1.00 92.31 79 ASN A C 1
ATOM 602 O O . ASN A 1 79 ? 2.285 2.032 15.522 1.00 92.31 79 ASN A O 1
ATOM 606 N N . VAL A 1 80 ? 0.987 3.405 14.304 1.00 96.88 80 VAL A N 1
ATOM 607 C CA . VAL A 1 80 ? -0.314 2.930 14.816 1.00 96.88 80 VAL A CA 1
ATOM 608 C C . VAL A 1 80 ? -1.207 2.329 13.733 1.00 96.88 80 VAL A C 1
ATOM 610 O O . VAL A 1 80 ? -2.195 1.662 14.044 1.00 96.88 80 VAL A O 1
ATOM 613 N N . ASP A 1 81 ? -0.880 2.546 12.461 1.00 98.12 81 ASP A N 1
ATOM 614 C CA . ASP A 1 81 ? -1.681 2.094 11.324 1.00 98.12 81 ASP A CA 1
ATOM 615 C C . ASP A 1 81 ? -1.780 0.568 11.259 1.00 98.12 81 ASP A C 1
ATOM 617 O O . ASP A 1 81 ? -2.878 0.037 11.143 1.00 98.12 81 ASP A O 1
ATOM 621 N N . VAL A 1 82 ? -0.668 -0.144 11.447 1.00 98.75 82 VAL A N 1
ATOM 622 C CA . VAL A 1 82 ? -0.632 -1.614 11.457 1.00 98.75 82 VAL A CA 1
ATOM 623 C C . VAL A 1 82 ? -1.569 -2.191 12.512 1.00 98.75 82 VAL A C 1
ATOM 625 O O . VAL A 1 82 ? -2.374 -3.069 12.203 1.00 98.75 82 VAL A O 1
ATOM 628 N N . GLN A 1 83 ? -1.509 -1.666 13.738 1.00 98.69 83 GLN A N 1
ATOM 629 C CA . GLN A 1 83 ? -2.385 -2.095 14.827 1.00 98.69 83 GLN A CA 1
ATOM 630 C C . GLN A 1 83 ? -3.856 -1.783 14.516 1.00 98.69 83 GLN A C 1
ATOM 632 O O . GLN A 1 83 ? -4.737 -2.611 14.754 1.00 98.69 83 GLN A O 1
ATOM 637 N N . SER A 1 84 ? -4.125 -0.600 13.962 1.00 98.69 84 SER A N 1
ATOM 638 C CA . SER A 1 84 ? -5.483 -0.153 13.637 1.00 98.69 84 SER A CA 1
ATOM 639 C C . SER A 1 84 ? -6.101 -1.027 12.546 1.00 98.69 84 SER A C 1
ATOM 641 O O . SER A 1 84 ? -7.190 -1.566 12.730 1.00 98.69 84 SER A O 1
ATOM 643 N N . ILE A 1 85 ? -5.374 -1.261 11.453 1.00 98.81 85 ILE A N 1
ATOM 644 C CA . ILE A 1 85 ? -5.803 -2.131 10.354 1.00 98.81 85 ILE A CA 1
ATOM 645 C C . ILE A 1 85 ? -5.983 -3.570 10.846 1.00 98.81 85 ILE A C 1
ATOM 647 O O . ILE A 1 85 ? -6.994 -4.196 10.531 1.00 98.81 85 ILE A O 1
ATOM 651 N N . ALA A 1 86 ? -5.054 -4.104 11.643 1.00 98.81 86 ALA A N 1
ATOM 652 C CA . ALA A 1 86 ? -5.172 -5.455 12.191 1.00 98.81 86 ALA A CA 1
ATOM 653 C C . ALA A 1 86 ? -6.451 -5.618 13.027 1.00 98.81 86 ALA A C 1
ATOM 655 O O . ALA A 1 86 ? -7.220 -6.559 12.826 1.00 98.81 86 ALA A O 1
ATOM 656 N N . LYS A 1 87 ? -6.728 -4.649 13.908 1.00 98.75 87 LYS A N 1
ATOM 657 C CA . LYS A 1 87 ? -7.952 -4.611 14.714 1.00 98.75 87 LYS A CA 1
ATOM 658 C C . LYS A 1 87 ? -9.212 -4.511 13.851 1.00 98.75 87 LYS A C 1
ATOM 660 O O . LYS A 1 87 ? -10.179 -5.217 14.119 1.00 98.75 87 LYS A O 1
ATOM 665 N N . ASN A 1 88 ? -9.204 -3.643 12.842 1.00 98.75 88 ASN A N 1
ATOM 666 C CA . ASN A 1 88 ? -10.375 -3.367 12.010 1.00 98.75 88 ASN A CA 1
ATOM 667 C C . ASN A 1 88 ? -10.705 -4.521 11.050 1.00 98.75 88 ASN A C 1
ATOM 669 O O . ASN A 1 88 ? -11.873 -4.777 10.776 1.00 98.75 88 ASN A O 1
ATOM 673 N N . THR A 1 89 ? -9.687 -5.218 10.541 1.00 98.56 89 THR A N 1
ATOM 674 C CA . THR A 1 89 ? -9.838 -6.256 9.501 1.00 98.56 89 THR A CA 1
ATOM 675 C C . THR A 1 89 ? -9.807 -7.685 10.045 1.00 98.56 89 THR A C 1
ATOM 677 O O . THR A 1 89 ? -10.177 -8.622 9.340 1.00 98.56 89 THR A O 1
ATOM 680 N N . GLY A 1 90 ? -9.315 -7.885 11.272 1.00 98.50 90 GLY A N 1
ATOM 681 C CA . GLY A 1 90 ? -9.024 -9.208 11.831 1.00 98.50 90 GLY A CA 1
ATOM 682 C C . GLY A 1 90 ? -7.750 -9.859 11.275 1.00 98.50 90 GLY A C 1
ATOM 683 O O . GLY A 1 90 ? -7.415 -10.982 11.659 1.00 98.50 90 GLY A O 1
ATOM 684 N N . MET A 1 91 ? -7.015 -9.189 10.380 1.00 98.56 91 MET A N 1
ATOM 685 C CA . MET A 1 91 ? -5.717 -9.662 9.903 1.00 98.56 91 MET A CA 1
ATOM 686 C C . MET A 1 91 ? -4.659 -9.514 11.006 1.00 98.56 91 MET A C 1
ATOM 688 O O . MET A 1 91 ? -4.648 -8.534 11.738 1.00 98.56 91 MET A O 1
ATOM 692 N N . SER A 1 92 ? -3.732 -10.469 11.130 1.00 98.62 92 SER A N 1
ATOM 693 C CA . SER A 1 92 ? -2.664 -10.346 12.129 1.00 98.62 92 SER A CA 1
ATOM 694 C C . SER A 1 92 ? -1.719 -9.182 11.821 1.00 98.62 92 SER A C 1
ATOM 696 O O . SER A 1 92 ? -1.363 -8.961 10.662 1.00 98.62 92 SER A O 1
ATOM 698 N N . GLU A 1 93 ? -1.232 -8.504 12.865 1.00 98.75 93 GLU A N 1
ATOM 699 C CA . GLU A 1 93 ? -0.288 -7.382 12.737 1.00 98.75 93 GLU A CA 1
ATOM 700 C C . GLU A 1 93 ? 0.940 -7.751 11.894 1.00 98.75 93 GLU A C 1
ATOM 702 O O . GLU A 1 93 ? 1.334 -6.986 11.027 1.00 98.75 93 GLU A O 1
ATOM 707 N N . ASN A 1 94 ? 1.481 -8.968 12.030 1.00 98.69 94 ASN A N 1
ATOM 708 C CA . ASN A 1 94 ? 2.607 -9.431 11.207 1.00 98.69 94 ASN A CA 1
ATOM 709 C C . ASN A 1 94 ? 2.295 -9.464 9.699 1.00 98.69 94 ASN A C 1
ATOM 711 O O . ASN A 1 94 ? 3.176 -9.217 8.876 1.00 98.69 94 ASN A O 1
ATOM 715 N N . ARG A 1 95 ? 1.059 -9.812 9.311 1.00 98.81 95 ARG A N 1
ATOM 716 C CA . ARG A 1 95 ? 0.646 -9.813 7.898 1.00 98.81 95 ARG A CA 1
ATOM 717 C C . ARG A 1 95 ? 0.452 -8.383 7.405 1.00 98.81 95 ARG A C 1
ATOM 719 O O . ARG A 1 95 ? 0.941 -8.067 6.327 1.00 98.81 95 ARG A O 1
ATOM 726 N N . VAL A 1 96 ? -0.177 -7.531 8.212 1.00 98.81 96 VAL A N 1
ATOM 727 C CA . VAL A 1 96 ? -0.367 -6.109 7.892 1.00 98.81 96 VAL A CA 1
ATOM 728 C C . VAL A 1 96 ? 0.976 -5.383 7.782 1.00 98.81 96 VAL A C 1
ATOM 730 O O . VAL A 1 96 ? 1.201 -4.674 6.810 1.00 98.81 96 VAL A O 1
ATOM 733 N N . GLN A 1 97 ? 1.908 -5.620 8.707 1.00 98.75 97 GLN A N 1
ATOM 734 C CA . GLN A 1 97 ? 3.259 -5.060 8.658 1.00 98.75 97 GLN A CA 1
ATOM 735 C C . GLN A 1 97 ? 3.995 -5.497 7.392 1.00 98.75 97 GLN A C 1
ATOM 737 O O . GLN A 1 97 ? 4.616 -4.674 6.733 1.00 98.75 97 GLN A O 1
ATOM 742 N N . ARG A 1 98 ? 3.886 -6.773 6.995 1.00 98.69 98 ARG A N 1
ATOM 743 C CA . ARG A 1 98 ? 4.497 -7.244 5.745 1.00 98.69 98 ARG A CA 1
ATOM 744 C C . ARG A 1 98 ? 3.967 -6.488 4.526 1.00 98.69 98 ARG A C 1
ATOM 746 O O . ARG A 1 98 ? 4.756 -6.168 3.642 1.00 98.69 98 ARG A O 1
ATOM 753 N N . ILE A 1 99 ? 2.657 -6.250 4.477 1.00 98.75 99 ILE A N 1
ATOM 754 C CA . ILE A 1 99 ? 2.012 -5.492 3.399 1.00 98.75 99 ILE A CA 1
ATOM 755 C C . ILE A 1 99 ? 2.492 -4.039 3.429 1.00 98.75 99 ILE A C 1
ATOM 757 O O . ILE A 1 99 ? 2.909 -3.520 2.402 1.00 98.75 99 ILE A O 1
ATOM 761 N N . LYS A 1 100 ? 2.522 -3.412 4.611 1.00 98.69 100 LYS A N 1
ATOM 762 C CA . LYS A 1 100 ? 3.052 -2.057 4.802 1.00 98.69 100 LYS A CA 1
ATOM 763 C C . LYS A 1 100 ? 4.490 -1.938 4.287 1.00 98.69 100 LYS A C 1
ATOM 765 O O . LYS A 1 100 ? 4.816 -1.005 3.558 1.00 98.69 100 LYS A O 1
ATOM 770 N N . ASP A 1 101 ? 5.349 -2.889 4.644 1.00 98.56 101 ASP A N 1
ATOM 771 C CA . ASP A 1 101 ? 6.741 -2.909 4.195 1.00 98.56 101 ASP A CA 1
ATOM 772 C C . ASP A 1 101 ? 6.834 -3.018 2.672 1.00 98.56 101 ASP A C 1
ATOM 774 O O . ASP A 1 101 ? 7.635 -2.313 2.063 1.00 98.56 101 ASP A O 1
ATOM 778 N N . HIS A 1 102 ? 6.022 -3.897 2.077 1.00 98.38 102 HIS A N 1
ATOM 779 C CA . HIS A 1 102 ? 5.953 -4.120 0.632 1.00 98.38 102 HIS A CA 1
ATOM 780 C C . HIS A 1 102 ? 5.507 -2.866 -0.121 1.00 98.38 102 HIS A C 1
ATOM 782 O O . HIS A 1 102 ? 6.217 -2.412 -1.002 1.00 98.38 102 HIS A O 1
ATOM 788 N N . LEU A 1 103 ? 4.403 -2.245 0.291 1.00 98.19 103 LEU A N 1
ATOM 789 C CA . LEU A 1 103 ? 3.866 -1.061 -0.381 1.00 98.19 103 LEU A CA 1
ATOM 790 C C . LEU A 1 103 ? 4.758 0.179 -0.226 1.00 98.19 103 LEU A C 1
ATOM 792 O O . LEU A 1 103 ? 4.902 0.963 -1.163 1.00 98.19 103 LEU A O 1
ATOM 796 N N . PHE A 1 104 ? 5.331 0.401 0.963 1.00 98.12 104 PHE A N 1
ATOM 797 C CA . PHE A 1 104 ? 5.861 1.727 1.303 1.00 98.12 104 PHE A CA 1
ATOM 798 C C . PHE A 1 104 ? 7.374 1.797 1.510 1.00 98.12 104 PHE A C 1
ATOM 800 O O . PHE A 1 104 ? 7.933 2.891 1.377 1.00 98.12 104 PHE A O 1
ATOM 807 N N . PHE A 1 105 ? 8.050 0.697 1.854 1.00 97.75 105 PHE A N 1
ATOM 808 C CA . PHE A 1 105 ? 9.448 0.744 2.306 1.00 97.75 105 PHE A CA 1
ATOM 809 C C . PHE A 1 105 ? 10.420 -0.034 1.431 1.00 97.75 105 PHE A C 1
ATOM 811 O O . PHE A 1 105 ? 11.552 0.429 1.242 1.00 97.75 105 PHE A O 1
ATOM 818 N N . LYS A 1 106 ? 10.011 -1.208 0.949 1.00 97.38 106 LYS A N 1
ATOM 819 C CA . LYS A 1 106 ? 10.874 -2.106 0.192 1.00 97.38 106 LYS A CA 1
ATOM 820 C C . LYS A 1 106 ? 11.195 -1.551 -1.184 1.00 97.38 106 LYS A C 1
ATOM 822 O O . LYS A 1 106 ? 10.423 -0.821 -1.797 1.00 97.38 106 LYS A O 1
ATOM 827 N N . GLU A 1 107 ? 12.390 -1.899 -1.636 1.00 97.38 107 GLU A N 1
ATOM 828 C CA . GLU A 1 107 ? 12.783 -1.720 -3.021 1.00 97.38 107 GLU A CA 1
ATOM 829 C C . GLU A 1 107 ? 12.488 -3.002 -3.787 1.00 97.38 107 GLU A C 1
ATOM 831 O O . GLU A 1 107 ? 12.706 -4.104 -3.276 1.00 97.38 107 GLU A O 1
ATOM 836 N N . HIS A 1 108 ? 12.029 -2.828 -5.019 1.00 96.94 108 HIS A N 1
ATOM 837 C CA . HIS A 1 108 ? 11.629 -3.897 -5.917 1.00 96.94 108 HIS A CA 1
ATOM 838 C C . HIS A 1 108 ? 12.474 -3.845 -7.178 1.00 96.94 108 HIS A C 1
ATOM 840 O O . HIS A 1 108 ? 12.885 -2.767 -7.622 1.00 96.94 108 HIS A O 1
ATOM 846 N N . ILE A 1 109 ? 12.712 -5.009 -7.778 1.00 96.56 109 ILE A N 1
ATOM 847 C CA . ILE A 1 109 ? 13.262 -5.083 -9.131 1.00 96.56 109 ILE A CA 1
ATOM 848 C C . ILE A 1 109 ? 12.112 -4.763 -10.090 1.00 96.56 109 ILE A C 1
ATOM 850 O O . ILE A 1 109 ? 11.145 -5.519 -10.188 1.00 96.56 109 ILE A O 1
ATOM 854 N N . LYS A 1 110 ? 12.213 -3.619 -10.766 1.00 93.00 110 LYS A N 1
ATOM 855 C CA . LYS A 1 110 ? 11.256 -3.100 -11.749 1.00 93.00 110 LYS A CA 1
ATOM 856 C C . LYS A 1 110 ? 11.865 -3.174 -13.151 1.00 93.00 110 LYS A C 1
ATOM 858 O O . LYS A 1 110 ? 13.065 -3.393 -13.313 1.00 93.00 110 LYS A O 1
ATOM 863 N N . GLU A 1 111 ? 11.052 -2.919 -14.173 1.00 87.69 111 GLU A N 1
ATOM 864 C CA . GLU A 1 111 ? 11.483 -2.960 -15.581 1.00 87.69 111 GLU A CA 1
ATOM 865 C C . GLU A 1 111 ? 12.650 -2.002 -15.888 1.00 87.69 111 GLU A C 1
ATOM 867 O O . GLU A 1 111 ? 13.521 -2.306 -16.701 1.00 87.69 111 GLU A O 1
ATOM 872 N N . HIS A 1 112 ? 12.705 -0.859 -15.197 1.00 89.75 112 HIS A N 1
ATOM 873 C CA . HIS A 1 112 ? 13.712 0.185 -15.415 1.00 89.75 112 HIS A CA 1
ATOM 874 C C . HIS A 1 112 ? 14.630 0.421 -14.206 1.00 89.75 112 HIS A C 1
ATOM 876 O O . HIS A 1 112 ? 15.163 1.515 -14.035 1.00 89.75 112 HIS A O 1
ATOM 882 N N . GLY A 1 113 ? 14.838 -0.599 -13.368 1.00 93.94 113 GLY A N 1
ATOM 883 C CA . GLY A 1 113 ? 15.810 -0.554 -12.273 1.00 93.94 113 GLY A CA 1
ATOM 884 C C . GLY A 1 113 ? 15.251 -1.016 -10.934 1.00 93.94 113 GLY A C 1
ATOM 885 O O . GLY A 1 113 ? 14.178 -1.608 -10.860 1.00 93.94 113 GLY A O 1
ATOM 886 N N . VAL A 1 114 ? 16.000 -0.749 -9.866 1.00 96.75 114 VAL A N 1
ATOM 887 C CA . VAL A 1 114 ? 15.624 -1.115 -8.495 1.00 96.75 114 VAL A CA 1
ATOM 888 C C . VAL A 1 114 ? 15.181 0.129 -7.741 1.00 96.75 114 VAL A C 1
ATOM 890 O O . VAL A 1 114 ? 15.854 1.157 -7.793 1.00 96.75 114 VAL A O 1
ATOM 893 N N . GLY A 1 115 ? 14.045 0.050 -7.055 1.00 95.88 115 GLY A N 1
ATOM 894 C CA . GLY A 1 115 ? 13.570 1.140 -6.210 1.00 95.88 115 GLY A CA 1
ATOM 895 C C . GLY A 1 115 ? 12.192 0.876 -5.625 1.00 95.88 115 GLY A C 1
ATOM 896 O O . GLY A 1 115 ? 11.561 -0.136 -5.923 1.00 95.88 115 GLY A O 1
ATOM 897 N N . ARG A 1 116 ? 11.722 1.805 -4.793 1.00 96.00 116 ARG A N 1
ATOM 898 C CA . ARG A 1 116 ? 10.371 1.759 -4.217 1.00 96.00 116 ARG A CA 1
ATOM 899 C C . ARG A 1 116 ? 9.297 1.934 -5.292 1.00 96.00 116 ARG A C 1
ATOM 901 O O . ARG A 1 116 ? 9.579 2.426 -6.396 1.00 96.00 116 ARG A O 1
ATOM 908 N N . PHE A 1 117 ? 8.071 1.552 -4.953 1.00 95.19 117 PHE A N 1
ATOM 909 C CA . PHE A 1 117 ? 6.901 1.949 -5.725 1.00 95.19 117 PHE A CA 1
ATOM 910 C C . PHE A 1 117 ? 6.683 3.460 -5.650 1.00 95.19 117 PHE A C 1
ATOM 912 O O . PHE A 1 117 ? 6.993 4.104 -4.641 1.00 95.19 117 PHE A O 1
ATOM 919 N N . GLU A 1 118 ? 6.176 4.002 -6.751 1.00 94.62 118 GLU A N 1
ATOM 920 C CA . GLU A 1 118 ? 5.624 5.353 -6.794 1.00 94.62 118 GLU A CA 1
ATOM 921 C C . GLU A 1 118 ? 4.318 5.381 -5.993 1.00 94.62 118 GLU A C 1
ATOM 923 O O . GLU A 1 118 ? 3.693 4.338 -5.774 1.00 94.62 118 GLU A O 1
ATOM 928 N N . ALA A 1 119 ? 3.941 6.555 -5.486 1.00 95.69 119 ALA A N 1
ATOM 929 C CA . ALA A 1 119 ? 2.707 6.669 -4.732 1.00 95.69 119 ALA A CA 1
ATOM 930 C C . ALA A 1 119 ? 1.500 6.512 -5.660 1.00 95.69 119 ALA A C 1
ATOM 932 O O . ALA A 1 119 ? 1.395 7.181 -6.686 1.00 95.69 119 ALA A O 1
ATOM 933 N N . ASP A 1 120 ? 0.577 5.644 -5.264 1.00 95.69 120 ASP A N 1
ATOM 934 C CA . ASP A 1 120 ? -0.676 5.411 -5.966 1.00 95.69 120 ASP A CA 1
ATOM 935 C C . ASP A 1 120 ? -1.827 5.965 -5.120 1.00 95.69 120 ASP A C 1
ATOM 937 O O . ASP A 1 120 ? -1.964 5.658 -3.929 1.00 95.69 120 ASP A O 1
ATOM 941 N N . TYR A 1 121 ? -2.635 6.835 -5.726 1.00 95.19 121 TYR A N 1
ATOM 942 C CA . TYR A 1 121 ? -3.711 7.528 -5.024 1.00 95.19 121 TYR A CA 1
ATOM 943 C C . TYR A 1 121 ? -4.785 6.560 -4.515 1.00 95.19 121 TYR A C 1
ATOM 945 O O . TYR A 1 121 ? -5.290 6.726 -3.402 1.00 95.19 121 TYR A O 1
ATOM 953 N N . GLU A 1 122 ? -5.127 5.529 -5.284 1.00 95.56 122 GLU A N 1
ATOM 954 C CA . GLU A 1 122 ? -6.169 4.578 -4.912 1.00 95.56 122 GLU A CA 1
ATOM 955 C C . GLU A 1 122 ? -5.702 3.626 -3.806 1.00 95.56 122 GLU A C 1
ATOM 957 O O . GLU A 1 122 ? -6.465 3.363 -2.869 1.00 95.56 122 GLU A O 1
ATOM 962 N N . ILE A 1 123 ? -4.437 3.191 -3.842 1.00 97.62 123 ILE A N 1
ATOM 963 C CA . ILE A 1 123 ? -3.803 2.448 -2.740 1.00 97.62 123 ILE A CA 1
ATOM 964 C C . ILE A 1 123 ? -3.733 3.320 -1.483 1.00 97.62 123 ILE A C 1
ATOM 966 O O . ILE A 1 123 ? -4.058 2.850 -0.387 1.00 97.62 123 ILE A O 1
ATOM 970 N N . ALA A 1 124 ? -3.364 4.600 -1.616 1.00 98.06 124 ALA A N 1
ATOM 971 C CA . ALA A 1 124 ? -3.309 5.520 -0.482 1.00 98.06 124 ALA A CA 1
ATOM 972 C C . ALA A 1 124 ? -4.681 5.658 0.196 1.00 98.06 124 ALA A C 1
ATOM 974 O O . ALA A 1 124 ? -4.801 5.550 1.420 1.00 98.06 124 ALA A O 1
ATOM 975 N N . GLN A 1 125 ? -5.725 5.854 -0.610 1.00 97.56 125 GLN A N 1
ATOM 976 C CA . GLN A 1 125 ? -7.111 5.932 -0.156 1.00 97.56 125 GLN A CA 1
ATOM 977 C C . GLN A 1 125 ? -7.575 4.627 0.508 1.00 97.56 125 GLN A C 1
ATOM 979 O O . GLN A 1 125 ? -8.225 4.668 1.554 1.00 97.56 125 GLN A O 1
ATOM 984 N N . ALA A 1 126 ? -7.218 3.467 -0.051 1.00 98.25 126 ALA A N 1
ATOM 985 C CA . ALA A 1 126 ? -7.524 2.169 0.547 1.00 98.25 126 ALA A CA 1
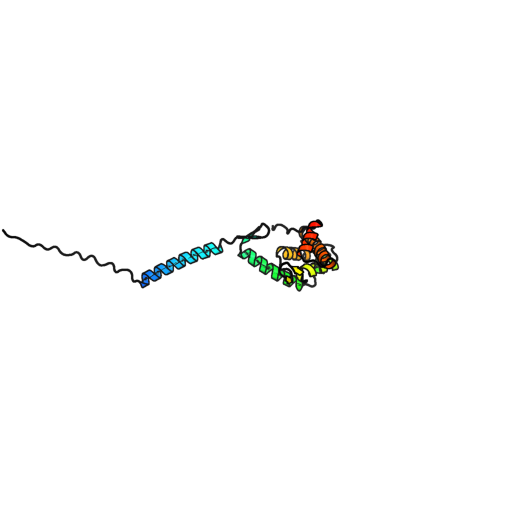ATOM 986 C C . ALA A 1 126 ? -6.856 2.006 1.922 1.00 98.25 126 ALA A C 1
ATOM 988 O O . ALA A 1 126 ? -7.526 1.664 2.899 1.00 98.25 126 ALA A O 1
ATOM 989 N N . TRP A 1 127 ? -5.561 2.321 2.034 1.00 98.75 127 TRP A N 1
ATOM 990 C CA . TRP A 1 127 ? -4.824 2.250 3.300 1.00 98.75 127 TRP A CA 1
ATOM 991 C C . TRP A 1 127 ? -5.416 3.178 4.370 1.00 98.75 127 TRP A C 1
ATOM 993 O O . TRP A 1 127 ? -5.534 2.794 5.535 1.00 98.75 127 TRP A O 1
ATOM 1003 N N . ASP A 1 128 ? -5.841 4.387 3.998 1.00 98.31 128 ASP A N 1
ATOM 1004 C CA . ASP A 1 128 ? -6.518 5.323 4.905 1.00 98.31 128 ASP A CA 1
ATOM 1005 C C . ASP A 1 128 ? -7.879 4.792 5.395 1.00 98.31 128 ASP A C 1
ATOM 1007 O O . ASP A 1 128 ? -8.148 4.785 6.603 1.00 98.31 128 ASP A O 1
ATOM 1011 N N . ARG A 1 129 ? -8.718 4.257 4.497 1.00 98.38 129 ARG A N 1
ATOM 1012 C CA . ARG A 1 129 ? -10.002 3.646 4.883 1.00 98.38 129 ARG A CA 1
ATOM 1013 C C . ARG A 1 129 ? -9.822 2.437 5.802 1.00 98.38 129 ARG A C 1
ATOM 1015 O O . ARG A 1 129 ? -10.569 2.298 6.775 1.00 98.38 129 ARG A O 1
ATOM 1022 N N . LEU A 1 130 ? -8.818 1.597 5.538 1.00 98.75 130 LEU A N 1
ATOM 1023 C CA . LEU A 1 130 ? -8.466 0.441 6.372 1.00 98.75 130 LEU A CA 1
ATOM 1024 C C . LEU A 1 130 ? -8.088 0.867 7.796 1.00 98.75 130 LEU A C 1
ATOM 1026 O O . LEU A 1 130 ? -8.570 0.277 8.768 1.00 98.75 130 LEU A O 1
ATOM 1030 N N . GLN A 1 131 ? -7.282 1.924 7.936 1.00 98.19 131 GLN A N 1
ATOM 1031 C CA . GLN A 1 131 ? -6.916 2.486 9.242 1.00 98.19 131 GLN A CA 1
ATOM 1032 C C . GLN A 1 131 ? -8.131 3.030 9.998 1.00 98.19 131 GLN A C 1
ATOM 1034 O O . GLN A 1 131 ? -8.256 2.817 11.204 1.00 98.19 131 GLN A O 1
ATOM 1039 N N . LYS A 1 132 ? -9.040 3.710 9.292 1.00 98.25 132 LYS A N 1
ATOM 1040 C CA . LYS A 1 132 ? -10.246 4.324 9.868 1.00 98.25 132 LYS A CA 1
ATOM 1041 C C . LYS A 1 132 ? -11.371 3.328 10.164 1.00 98.25 132 LYS A C 1
ATOM 1043 O O . LYS A 1 132 ? -12.307 3.676 10.877 1.00 98.25 132 LYS A O 1
ATOM 1048 N N . GLY A 1 133 ? -11.294 2.107 9.634 1.00 98.12 133 GLY A N 1
ATOM 1049 C CA . GLY A 1 133 ? -12.323 1.079 9.822 1.00 98.12 133 GLY A CA 1
ATOM 1050 C C . GLY A 1 133 ? -13.574 1.288 8.963 1.00 98.12 133 GLY A C 1
ATOM 1051 O O . GLY A 1 133 ? -14.602 0.680 9.234 1.00 98.12 133 GLY A O 1
ATOM 1052 N N . ILE A 1 134 ? -13.486 2.131 7.931 1.00 97.94 134 ILE A N 1
ATOM 1053 C CA . ILE A 1 134 ? -14.567 2.426 6.968 1.00 97.94 134 ILE A CA 1
ATOM 1054 C C . ILE A 1 134 ? -14.271 1.812 5.589 1.00 97.94 134 ILE A C 1
ATOM 1056 O O . ILE A 1 134 ? -14.643 2.353 4.550 1.00 97.94 134 ILE A O 1
ATOM 1060 N N . PHE A 1 135 ? -13.512 0.720 5.583 1.00 97.69 135 PHE A N 1
ATOM 1061 C CA . PHE A 1 135 ? -13.018 0.070 4.377 1.00 97.69 135 PHE A CA 1
ATOM 1062 C C . PHE A 1 135 ? -14.120 -0.655 3.601 1.00 97.69 135 PHE A C 1
ATOM 1064 O O . PHE A 1 135 ? -15.114 -1.119 4.162 1.00 97.69 135 PHE A O 1
ATOM 1071 N N . LYS A 1 136 ? -13.910 -0.767 2.289 1.00 97.19 136 LYS A N 1
ATOM 1072 C CA . LYS A 1 136 ? -14.740 -1.541 1.360 1.00 97.19 136 LYS A CA 1
ATOM 1073 C C . LYS A 1 136 ? -14.126 -2.933 1.151 1.00 97.19 136 LYS A C 1
ATOM 1075 O O . LYS A 1 136 ? -12.968 -3.168 1.500 1.00 97.19 136 LYS A O 1
ATOM 1080 N N . GLN A 1 137 ? -14.878 -3.863 0.557 1.00 97.69 137 GLN A N 1
ATOM 1081 C CA . GLN A 1 137 ? -14.372 -5.214 0.263 1.00 97.69 137 GLN A CA 1
ATOM 1082 C C . GLN A 1 137 ? -13.108 -5.169 -0.611 1.00 97.69 137 GLN A C 1
ATOM 1084 O O . GLN A 1 137 ? -12.152 -5.889 -0.347 1.00 97.69 137 GLN A O 1
ATOM 1089 N N . GLN A 1 138 ? -13.062 -4.242 -1.567 1.00 97.94 138 GLN A N 1
ATOM 1090 C CA . GLN A 1 138 ? -11.910 -4.003 -2.432 1.00 97.94 138 GLN A CA 1
ATOM 1091 C C . GLN A 1 138 ? -10.642 -3.671 -1.633 1.00 97.94 138 GLN A C 1
ATOM 1093 O O . GLN A 1 138 ? -9.554 -4.085 -2.012 1.00 97.94 138 GLN A O 1
ATOM 1098 N N . ASP A 1 139 ? -10.747 -2.974 -0.500 1.00 98.44 139 ASP A N 1
ATOM 1099 C CA . ASP A 1 139 ? -9.578 -2.657 0.328 1.00 98.44 139 ASP A CA 1
ATOM 1100 C C . ASP A 1 139 ? -9.050 -3.913 1.060 1.00 98.44 139 ASP A C 1
ATOM 1102 O O . ASP A 1 139 ? -7.852 -4.048 1.301 1.00 98.44 139 ASP A O 1
ATOM 1106 N N . ILE A 1 140 ? -9.923 -4.877 1.385 1.00 98.69 140 ILE A N 1
ATOM 1107 C CA . ILE A 1 140 ? -9.514 -6.201 1.890 1.00 98.69 140 ILE A CA 1
ATOM 1108 C C . ILE A 1 140 ? -8.870 -7.031 0.776 1.00 98.69 140 ILE A C 1
ATOM 1110 O O . ILE A 1 140 ? -7.904 -7.759 1.025 1.00 98.69 140 ILE A O 1
ATOM 1114 N N . ASP A 1 141 ? -9.378 -6.917 -0.449 1.00 98.56 141 ASP A N 1
ATOM 1115 C CA . ASP A 1 141 ? -8.810 -7.592 -1.614 1.00 98.56 141 ASP A CA 1
ATOM 1116 C C . ASP A 1 141 ? -7.394 -7.077 -1.905 1.00 98.56 141 ASP A C 1
ATOM 1118 O O . ASP A 1 141 ? -6.506 -7.901 -2.126 1.00 98.56 141 ASP A O 1
ATOM 1122 N N . LEU A 1 142 ? -7.141 -5.767 -1.748 1.00 98.69 142 LEU A N 1
ATOM 1123 C CA . LEU A 1 142 ? -5.791 -5.183 -1.772 1.00 98.69 142 LEU A CA 1
ATOM 1124 C C . LEU A 1 142 ? -4.878 -5.874 -0.755 1.00 98.69 142 LEU A C 1
ATOM 1126 O O . LEU A 1 142 ? -3.824 -6.388 -1.112 1.00 98.69 142 LEU A O 1
A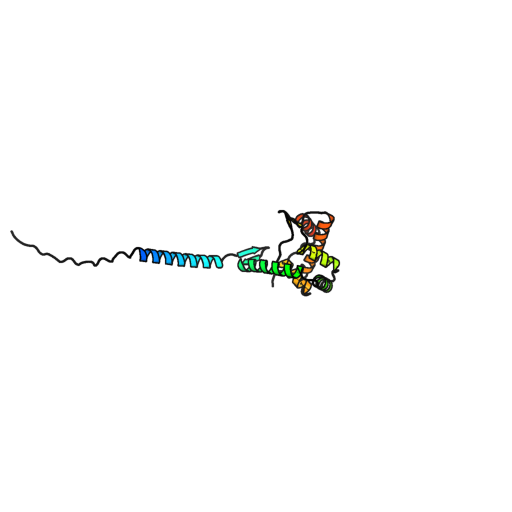TOM 1130 N N . LEU A 1 143 ? -5.290 -5.971 0.515 1.00 98.81 143 LEU A N 1
ATOM 1131 C CA . LEU A 1 143 ? -4.458 -6.618 1.538 1.00 98.81 143 LEU A CA 1
ATOM 1132 C C . LEU A 1 143 ? -4.127 -8.079 1.188 1.00 98.81 143 LEU A C 1
ATOM 1134 O O . LEU A 1 143 ? -3.032 -8.563 1.480 1.00 98.81 143 LEU A O 1
ATOM 1138 N N . ASN A 1 144 ? -5.064 -8.805 0.580 1.00 98.69 144 ASN A N 1
ATOM 1139 C CA . ASN A 1 144 ? -4.833 -10.183 0.150 1.00 98.69 144 ASN A CA 1
ATOM 1140 C C . ASN A 1 144 ? -3.926 -10.274 -1.083 1.00 98.69 144 ASN A C 1
ATOM 1142 O O . ASN A 1 144 ? -3.117 -11.207 -1.147 1.00 98.69 144 ASN A O 1
ATOM 1146 N N . HIS A 1 145 ? -4.059 -9.332 -2.017 1.00 98.69 145 HIS A N 1
ATOM 1147 C CA . HIS A 1 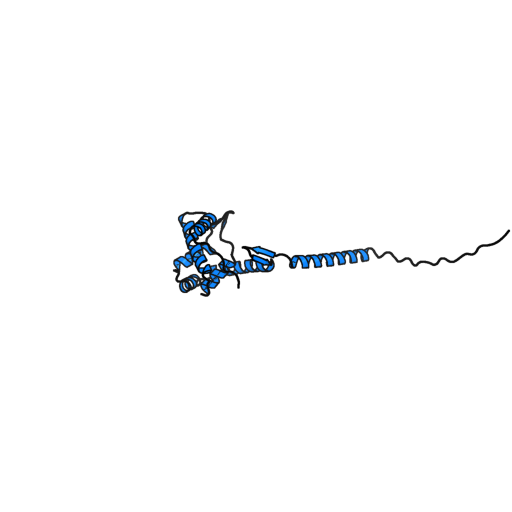145 ? -3.206 -9.175 -3.190 1.00 98.69 145 HIS A CA 1
ATOM 1148 C C . HIS A 1 145 ? -1.754 -8.945 -2.755 1.00 98.69 145 HIS A C 1
ATOM 1150 O O . HIS A 1 145 ? -0.903 -9.819 -2.937 1.00 98.69 145 HIS A O 1
ATOM 1156 N N . GLU A 1 146 ? -1.503 -7.859 -2.026 1.00 98.69 146 GLU A N 1
ATOM 1157 C CA . GLU A 1 146 ? -0.163 -7.450 -1.588 1.00 98.69 146 GLU A CA 1
ATOM 1158 C C . GLU A 1 146 ? 0.513 -8.485 -0.684 1.00 98.69 146 GLU A C 1
ATOM 1160 O O . GLU A 1 146 ? 1.730 -8.707 -0.703 1.00 98.69 146 GLU A O 1
ATOM 1165 N N . LEU A 1 147 ? -0.269 -9.185 0.140 1.00 98.75 147 LEU A N 1
ATOM 1166 C CA . LEU A 1 147 ? 0.289 -10.228 0.985 1.00 98.75 147 LEU A CA 1
ATOM 1167 C C . LEU A 1 147 ? 0.793 -11.421 0.175 1.00 98.75 147 LEU A C 1
ATOM 1169 O O . LEU A 1 147 ? 1.809 -12.021 0.544 1.00 98.75 147 LEU A O 1
ATOM 1173 N N . PHE A 1 148 ? 0.052 -11.822 -0.856 1.00 98.62 148 PHE A N 1
ATOM 1174 C CA . PHE A 1 148 ? 0.475 -12.913 -1.720 1.00 98.62 148 PHE A CA 1
ATOM 1175 C C . PHE A 1 148 ? 1.682 -12.477 -2.546 1.00 98.62 148 PHE A C 1
ATOM 1177 O O . PHE A 1 148 ? 2.701 -13.169 -2.505 1.00 98.62 148 PHE A O 1
ATOM 1184 N N . GLU A 1 149 ? 1.604 -11.311 -3.187 1.00 98.38 149 GLU A N 1
ATOM 1185 C CA . GLU A 1 149 ? 2.674 -10.763 -4.017 1.00 98.38 149 GLU A CA 1
ATOM 1186 C C . GLU A 1 149 ? 3.985 -10.652 -3.235 1.00 98.38 149 GLU A C 1
ATOM 1188 O O . GLU A 1 149 ? 4.991 -11.264 -3.600 1.00 98.38 149 GLU A O 1
ATOM 1193 N N . SER A 1 150 ? 3.947 -9.998 -2.070 1.00 98.38 150 SER A N 1
ATOM 1194 C CA . SER A 1 150 ? 5.128 -9.826 -1.223 1.00 98.38 150 SER A CA 1
ATOM 1195 C C . SER A 1 150 ? 5.754 -11.157 -0.809 1.00 98.38 150 SER A C 1
ATOM 1197 O O . SER A 1 150 ? 6.971 -11.259 -0.623 1.00 98.38 150 SER A O 1
ATOM 1199 N N . LYS A 1 151 ? 4.948 -12.203 -0.580 1.00 98.38 151 LYS A N 1
ATOM 1200 C CA . LYS A 1 151 ? 5.436 -13.559 -0.278 1.00 98.38 151 LYS A CA 1
ATOM 1201 C C . LYS A 1 151 ? 6.057 -14.205 -1.501 1.00 98.38 151 LYS A C 1
ATOM 1203 O O . LYS A 1 151 ? 7.133 -14.782 -1.362 1.00 98.38 151 LYS A O 1
ATOM 1208 N N . PHE A 1 152 ? 5.402 -14.099 -2.649 1.00 98.31 152 PHE A N 1
ATOM 1209 C CA . PHE A 1 152 ? 5.866 -14.676 -3.897 1.00 98.31 152 PHE A CA 1
ATOM 1210 C C . PHE A 1 152 ? 7.226 -14.095 -4.293 1.00 98.31 152 PHE A C 1
ATOM 1212 O O . PHE A 1 152 ? 8.192 -14.850 -4.408 1.00 98.31 152 PHE A O 1
ATOM 1219 N N . GLU A 1 153 ? 7.335 -12.766 -4.355 1.00 97.12 153 GLU A N 1
ATOM 1220 C CA . GLU A 1 153 ? 8.588 -12.062 -4.645 1.00 97.12 153 GLU A CA 1
ATOM 1221 C C . GLU A 1 153 ? 9.690 -12.475 -3.654 1.00 97.12 153 GLU A C 1
ATOM 1223 O O . GLU A 1 153 ? 10.803 -12.844 -4.030 1.00 97.12 153 GLU A O 1
ATOM 1228 N N . GLY A 1 154 ? 9.361 -12.516 -2.359 1.00 96.56 154 GLY A N 1
ATOM 1229 C CA . GLY A 1 154 ? 10.317 -12.864 -1.311 1.00 96.56 154 GLY A CA 1
ATOM 1230 C C . GLY A 1 154 ? 10.821 -14.312 -1.353 1.00 96.56 154 GLY A C 1
ATOM 1231 O O . GLY A 1 154 ? 11.984 -14.543 -1.008 1.00 96.56 154 GLY A O 1
ATOM 1232 N N . ILE A 1 155 ? 9.971 -15.272 -1.731 1.00 97.81 155 ILE A N 1
ATOM 1233 C CA . ILE A 1 155 ? 10.301 -16.706 -1.803 1.00 97.81 155 ILE A CA 1
ATOM 1234 C C . ILE A 1 155 ? 11.065 -17.012 -3.090 1.00 97.81 155 ILE A C 1
ATOM 1236 O O . ILE A 1 155 ? 12.114 -17.650 -3.034 1.00 97.81 155 ILE A O 1
ATOM 1240 N N . PHE A 1 156 ? 10.554 -16.547 -4.229 1.00 97.69 156 PHE A N 1
ATOM 1241 C CA . PHE A 1 156 ? 11.079 -16.900 -5.547 1.00 97.69 156 PHE A CA 1
ATOM 1242 C C . PHE A 1 156 ? 12.140 -15.924 -6.068 1.00 97.69 156 PHE A C 1
ATOM 1244 O O . PHE A 1 156 ? 12.769 -16.218 -7.079 1.00 97.69 156 PHE A O 1
ATOM 1251 N N . LYS A 1 157 ? 12.381 -14.807 -5.364 1.00 96.00 157 LYS A N 1
ATOM 1252 C CA . LYS A 1 157 ? 13.373 -13.777 -5.727 1.00 96.00 157 LYS A CA 1
ATOM 1253 C C . LYS A 1 157 ? 13.153 -13.236 -7.142 1.00 96.00 157 LYS A C 1
ATOM 1255 O O . LYS A 1 157 ? 14.102 -13.064 -7.902 1.00 96.00 157 LYS A O 1
ATOM 1260 N N . THR A 1 158 ? 11.889 -13.025 -7.487 1.00 96.12 158 THR A N 1
ATOM 1261 C CA . THR A 1 158 ? 11.469 -12.511 -8.793 1.00 96.12 158 THR A CA 1
ATOM 1262 C C . THR A 1 158 ? 11.478 -10.989 -8.821 1.00 96.12 158 THR A C 1
ATOM 1264 O O . THR A 1 158 ? 11.586 -10.340 -7.784 1.00 96.12 158 THR A O 1
ATOM 1267 N N . ASP A 1 159 ? 11.331 -10.422 -10.014 1.00 95.81 159 ASP A N 1
ATOM 1268 C CA . ASP A 1 159 ? 10.897 -9.039 -10.170 1.00 95.81 159 ASP A CA 1
ATOM 1269 C C . ASP A 1 159 ? 9.429 -8.856 -9.746 1.00 95.81 159 ASP A C 1
ATOM 1271 O O . ASP A 1 159 ? 8.668 -9.827 -9.619 1.00 95.81 159 ASP A O 1
ATOM 1275 N N . TYR A 1 160 ? 9.050 -7.593 -9.533 1.00 92.62 160 TYR A N 1
ATOM 1276 C CA . TYR A 1 160 ? 7.699 -7.205 -9.128 1.00 92.62 160 TYR A CA 1
ATOM 1277 C C . TYR A 1 160 ? 6.646 -7.665 -10.137 1.00 92.62 160 TYR A C 1
ATOM 1279 O O . TYR A 1 160 ? 5.633 -8.234 -9.743 1.00 92.62 160 TYR A O 1
ATOM 1287 N N . ARG A 1 161 ? 6.893 -7.481 -11.439 1.00 96.25 161 ARG A N 1
ATOM 1288 C CA . ARG A 1 161 ? 5.901 -7.766 -12.482 1.00 96.25 161 ARG A CA 1
ATOM 1289 C C . ARG A 1 161 ? 5.556 -9.251 -12.518 1.00 96.25 161 ARG A C 1
ATOM 1291 O O . ARG A 1 161 ? 4.384 -9.613 -12.515 1.00 96.25 161 ARG A O 1
ATOM 1298 N N . THR A 1 162 ? 6.570 -10.110 -12.440 1.00 97.25 162 THR A N 1
ATOM 1299 C CA . THR A 1 162 ? 6.374 -11.556 -12.305 1.00 97.25 162 THR A CA 1
ATOM 1300 C C . THR A 1 162 ? 5.568 -11.903 -11.048 1.00 97.25 162 THR A C 1
ATOM 1302 O O . THR A 1 162 ? 4.694 -12.766 -11.109 1.00 97.25 162 THR A O 1
ATOM 1305 N N . ALA A 1 163 ? 5.844 -11.272 -9.902 1.00 97.50 163 ALA A N 1
ATOM 1306 C CA . ALA A 1 163 ? 5.096 -11.538 -8.672 1.00 97.50 163 ALA A CA 1
ATOM 1307 C C . ALA A 1 163 ? 3.631 -11.083 -8.778 1.00 97.50 163 ALA A C 1
ATOM 1309 O O . ALA A 1 163 ? 2.737 -11.855 -8.426 1.00 97.50 163 ALA A O 1
ATOM 1310 N N . HIS A 1 164 ? 3.390 -9.888 -9.315 1.00 97.50 164 HIS A N 1
ATOM 1311 C CA . HIS A 1 164 ? 2.063 -9.321 -9.541 1.00 97.50 164 HIS A CA 1
ATOM 1312 C C . HIS A 1 164 ? 1.215 -10.208 -10.459 1.00 97.50 164 HIS A C 1
ATOM 1314 O O . HIS A 1 164 ? 0.109 -10.614 -10.094 1.00 97.50 164 HIS A O 1
ATOM 1320 N N . ASP A 1 165 ? 1.756 -10.607 -11.613 1.00 97.69 165 ASP A N 1
ATOM 1321 C CA . ASP A 1 165 ? 1.047 -11.466 -12.567 1.00 97.69 165 ASP A CA 1
ATOM 1322 C C . ASP A 1 165 ? 0.654 -12.802 -11.919 1.00 97.69 165 ASP A C 1
ATOM 1324 O O . ASP A 1 165 ? -0.465 -13.288 -12.084 1.00 97.69 165 ASP A O 1
ATOM 1328 N N . ARG A 1 166 ? 1.530 -13.367 -11.077 1.00 98.06 166 ARG A N 1
ATOM 1329 C CA . ARG A 1 166 ? 1.236 -14.595 -10.321 1.00 98.06 166 ARG A CA 1
ATOM 1330 C C . ARG A 1 166 ? 0.188 -14.396 -9.235 1.00 98.06 166 ARG A C 1
ATOM 1332 O O . ARG A 1 166 ? -0.578 -15.323 -8.965 1.00 98.06 166 ARG A O 1
ATOM 1339 N N . THR A 1 167 ? 0.125 -13.219 -8.625 1.00 97.88 167 THR A N 1
ATOM 1340 C CA . THR A 1 167 ? -0.951 -12.853 -7.700 1.00 97.88 167 THR A CA 1
ATOM 1341 C C . THR A 1 167 ? -2.297 -12.844 -8.417 1.00 97.88 167 THR A C 1
ATOM 1343 O O . THR A 1 167 ? -3.242 -13.486 -7.945 1.00 97.88 167 THR A O 1
ATOM 1346 N N . VAL A 1 168 ? -2.374 -12.202 -9.585 1.00 97.62 168 VAL A N 1
ATOM 1347 C CA . VAL A 1 168 ? -3.589 -12.154 -10.411 1.00 97.62 168 VAL A CA 1
ATOM 1348 C C . VAL A 1 168 ? -3.989 -13.555 -10.882 1.00 97.62 168 VAL A C 1
ATOM 1350 O O . VAL A 1 168 ? -5.123 -13.969 -10.634 1.00 97.62 168 VAL A O 1
ATOM 1353 N N . ASP A 1 169 ? -3.051 -14.327 -11.444 1.00 97.94 169 ASP A N 1
ATOM 1354 C CA . ASP A 1 169 ? -3.259 -15.721 -11.875 1.00 97.94 169 ASP A CA 1
ATOM 1355 C C . ASP A 1 169 ? -3.771 -16.619 -10.736 1.00 97.94 169 ASP A C 1
ATOM 1357 O O . ASP A 1 169 ? -4.515 -17.575 -10.965 1.00 97.94 169 ASP A O 1
ATOM 1361 N N . SER A 1 170 ? -3.394 -16.321 -9.485 1.00 97.62 170 SER A N 1
ATOM 1362 C CA . SER A 1 170 ? -3.850 -17.060 -8.300 1.00 97.62 170 SER A CA 1
ATOM 1363 C C . SER A 1 170 ? -5.297 -16.754 -7.883 1.00 97.62 170 SER A C 1
ATOM 1365 O O . SER A 1 170 ? -5.771 -17.289 -6.876 1.00 97.62 170 SER A O 1
ATOM 1367 N N . GLY A 1 171 ? -6.001 -15.898 -8.631 1.00 97.88 171 GLY A N 1
ATOM 1368 C CA . GLY A 1 171 ? -7.369 -15.476 -8.337 1.00 97.88 171 GLY A CA 1
ATOM 1369 C C . GLY A 1 171 ? -7.446 -14.366 -7.291 1.00 97.88 171 GLY A C 1
ATOM 1370 O O . GLY A 1 171 ? -8.425 -14.295 -6.550 1.00 97.88 171 GLY A O 1
ATOM 1371 N N . ARG A 1 172 ? -6.413 -13.518 -7.195 1.00 97.94 172 ARG A N 1
ATOM 1372 C CA . ARG A 1 172 ? -6.367 -12.369 -6.273 1.00 97.94 172 ARG A CA 1
ATOM 1373 C C . ARG A 1 172 ? -6.193 -11.042 -7.011 1.00 97.94 172 ARG A C 1
ATOM 1375 O O . ARG A 1 172 ? -5.278 -10.299 -6.668 1.00 97.94 172 ARG A O 1
ATOM 1382 N N . PRO A 1 173 ? -6.996 -10.726 -8.038 1.00 97.31 173 PRO A N 1
ATOM 1383 C CA . PRO A 1 173 ? -6.939 -9.395 -8.619 1.00 97.31 173 PRO A CA 1
ATOM 1384 C C . PRO A 1 173 ? -7.380 -8.357 -7.582 1.00 97.31 173 PRO A C 1
ATOM 1386 O O . PRO A 1 173 ? -8.211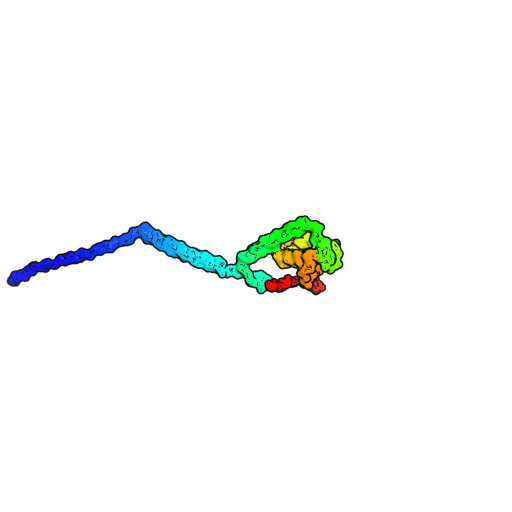 -8.647 -6.719 1.00 97.31 173 PRO A O 1
ATOM 1389 N N . TRP A 1 174 ? -6.848 -7.146 -7.694 1.00 96.81 174 TRP A N 1
ATOM 1390 C CA . TRP A 1 174 ? -7.369 -5.993 -6.978 1.00 96.81 174 TRP A CA 1
ATOM 1391 C C . TRP A 1 174 ? -7.860 -4.952 -7.979 1.00 96.81 174 TRP A C 1
ATOM 1393 O O . TRP A 1 174 ? -7.201 -4.682 -8.981 1.00 96.81 174 TRP A O 1
ATOM 1403 N N . TYR A 1 175 ? -9.030 -4.385 -7.697 1.00 94.88 175 TYR A N 1
ATOM 1404 C CA . TYR A 1 175 ? -9.599 -3.275 -8.447 1.00 94.88 175 TYR A CA 1
ATOM 1405 C C . TYR A 1 175 ? -10.037 -2.210 -7.444 1.00 94.88 175 TYR A C 1
ATOM 1407 O O . TYR A 1 175 ? -10.763 -2.545 -6.499 1.00 94.88 175 TYR A O 1
ATOM 1415 N N . PRO A 1 176 ? -9.620 -0.947 -7.614 1.00 91.00 176 PRO A N 1
ATOM 1416 C CA . PRO A 1 176 ? -10.019 0.107 -6.701 1.00 91.00 176 PRO A CA 1
ATOM 1417 C C . PRO A 1 176 ? -11.537 0.328 -6.771 1.00 91.00 176 PRO A C 1
ATOM 1419 O O . PRO A 1 176 ? -12.146 0.130 -7.827 1.00 91.00 176 PRO A O 1
ATOM 1422 N N . PRO A 1 177 ? -12.181 0.730 -5.662 1.00 87.88 177 PRO A N 1
ATOM 1423 C CA . PRO A 1 177 ? -13.598 1.051 -5.690 1.00 87.88 177 PRO A CA 1
ATOM 1424 C C . PRO A 1 177 ? -13.867 2.240 -6.623 1.00 87.88 177 PRO A C 1
ATOM 1426 O O . PRO A 1 177 ? -13.051 3.161 -6.738 1.00 87.88 177 PRO A O 1
ATOM 1429 N N . GLU A 1 178 ? -15.039 2.235 -7.258 1.00 81.44 178 GLU A N 1
ATOM 1430 C CA . GLU A 1 178 ? -15.562 3.426 -7.924 1.00 81.44 178 GLU A CA 1
ATOM 1431 C C . GLU A 1 178 ? -15.740 4.548 -6.890 1.00 81.44 178 GLU A C 1
ATOM 1433 O O . GLU A 1 178 ? -16.113 4.303 -5.733 1.00 81.44 178 GLU A O 1
ATOM 1438 N N . GLU A 1 179 ? -15.386 5.766 -7.294 1.00 69.50 179 GLU A N 1
ATOM 1439 C CA . GLU A 1 179 ? -15.600 6.964 -6.485 1.00 69.50 179 GLU A CA 1
ATOM 1440 C C . GLU A 1 179 ? -17.101 7.284 -6.477 1.00 69.50 179 GLU A C 1
ATOM 1442 O O . GLU A 1 179 ? -17.770 7.129 -7.499 1.00 69.50 179 GLU A O 1
ATOM 1447 N N . GLU A 1 180 ? -17.626 7.646 -5.305 1.00 56.81 180 GLU A N 1
ATOM 1448 C CA . GLU A 1 180 ? -19.030 8.048 -5.117 1.00 56.81 180 GLU A CA 1
ATOM 1449 C C . GLU A 1 180 ? -19.268 9.504 -5.524 1.00 56.81 180 GLU A C 1
ATOM 1451 O O . GLU A 1 180 ? -18.373 10.341 -5.260 1.00 56.81 180 GLU A O 1
#

pLDDT: mean 83.33, std 20.04, range [35.97, 98.81]

Sequence (180 aa):
MVAGAKGALSKTKTPVLPKNPVEVKATQASKILDEVEERIEKVEGTGKVQTGGRELSVEEYLKRLDTADAMYESFRKSNVDVQSIAKNTGMSENRVQRIKDHLFFKEHIKEHGVGRFEADYEIAQAWDRLQKGIFKQQDIDLLNHELFESKFEGIFKTDYRTAHDRTVDSGRPWYPPEEE

Foldseek 3Di:
DDDDDDDDDDPDPPDPPDPDPVVVVVVVVVVVVVVVVVVVVVVQPDAFDQDPNDTDHPVVVVVLLVVLVVLLVVLVVDPCLLVLLCVLPVPDSVLSVLLNCQQRPAWFQDPVGIGHDRGDSLLSVLSVCSSVSNHDVLSVLSSQLSSQLSVQCVPVVDTSVVSNVVSVVVVRDHDGDDDD